Protein AF-A0A5D3E2X6-F1 (afdb_monomer_lite)

Foldseek 3Di:
DDQDDPPDDPVVNVVVVVVVVVVVVVVVVVVVVVVVVLCVVPVVVPDPVSSVVVVVCVVCVQLCVLLVVLVCCLVVDDDDPPDDPVNNVVVSVVSVVVSVVSPNDDDDDD

Organism: Cucumis melo var. makuwa (NCBI:txid1194695)

Radius of gyration: 23.6 Å; chains: 1; bounding box: 52×30×66 Å

pLDDT: mean 80.21, std 10.93, range [42.69, 94.81]

Structure (mmCIF, N/CA/C/O backbone):
data_AF-A0A5D3E2X6-F1
#
_entry.id   AF-A0A5D3E2X6-F1
#
loop_
_atom_site.group_PDB
_atom_site.id
_atom_site.type_symbol
_atom_site.label_atom_id
_atom_site.label_alt_id
_atom_site.label_comp_id
_atom_site.label_asym_id
_atom_site.label_entity_id
_atom_site.label_seq_id
_atom_site.pdbx_PDB_ins_code
_atom_site.Cartn_x
_atom_site.Cartn_y
_atom_site.Cartn_z
_atom_site.occupancy
_atom_site.B_iso_or_equiv
_atom_site.auth_seq_id
_atom_site.auth_comp_id
_atom_site.auth_asym_id
_atom_site.auth_atom_id
_atom_site.pdbx_PDB_model_num
ATOM 1 N N . MET A 1 1 ? -0.684 -1.252 -22.484 1.00 63.44 1 MET A N 1
ATOM 2 C CA . MET A 1 1 ? -0.644 -0.780 -23.885 1.00 63.44 1 MET A CA 1
ATOM 3 C C . MET A 1 1 ? -1.222 -1.873 -24.759 1.00 63.44 1 MET A C 1
ATOM 5 O O . MET A 1 1 ? -0.861 -3.024 -24.556 1.00 63.44 1 MET A O 1
ATOM 9 N N . SER A 1 2 ? -2.139 -1.544 -25.662 1.00 78.94 2 SER A N 1
ATOM 10 C CA . SER A 1 2 ? -2.790 -2.550 -26.508 1.00 78.94 2 SER A CA 1
ATOM 11 C C . SER A 1 2 ? -1.915 -2.864 -27.717 1.00 78.94 2 SER A C 1
ATOM 13 O O . SER A 1 2 ? -1.420 -1.945 -28.370 1.00 78.94 2 SER A O 1
ATOM 15 N N . SER A 1 3 ? -1.719 -4.151 -27.998 1.00 83.00 3 SER A N 1
ATOM 16 C CA . SER A 1 3 ? -0.929 -4.591 -29.149 1.00 83.00 3 SER A CA 1
ATOM 17 C C . SER A 1 3 ? -1.598 -4.145 -30.461 1.00 83.00 3 SER A C 1
ATOM 19 O O . SER A 1 3 ? -2.833 -4.152 -30.533 1.00 83.00 3 SER A O 1
ATOM 21 N N . PRO A 1 4 ? -0.839 -3.744 -31.498 1.00 84.62 4 PRO A N 1
ATOM 22 C CA . PRO A 1 4 ? -1.417 -3.333 -32.773 1.00 84.62 4 PRO A CA 1
ATOM 23 C C . PRO A 1 4 ? -2.242 -4.457 -33.411 1.00 84.62 4 PRO A C 1
ATOM 25 O O . PRO A 1 4 ? -1.867 -5.627 -33.347 1.00 84.62 4 PRO A O 1
ATOM 28 N N . ALA A 1 5 ? -3.335 -4.100 -34.090 1.00 85.06 5 ALA A N 1
ATOM 29 C CA . ALA A 1 5 ? -4.135 -5.060 -34.847 1.00 85.06 5 ALA A CA 1
ATOM 30 C C . ALA A 1 5 ? -3.305 -5.766 -35.941 1.00 85.06 5 ALA A C 1
ATOM 32 O O . ALA A 1 5 ? -2.359 -5.199 -36.494 1.00 85.06 5 ALA A O 1
ATOM 33 N N . SER A 1 6 ? -3.694 -6.994 -36.304 1.00 81.19 6 SER A N 1
ATOM 34 C CA . SER A 1 6 ? -3.024 -7.801 -37.342 1.00 81.19 6 SER A CA 1
ATOM 35 C C . SER A 1 6 ? -2.873 -7.055 -38.679 1.00 81.19 6 SER A C 1
ATOM 37 O O . SER A 1 6 ? -1.841 -7.162 -39.334 1.00 81.19 6 SER A O 1
ATOM 39 N N . ASN A 1 7 ? -3.831 -6.200 -39.047 1.00 87.62 7 ASN A N 1
ATOM 40 C CA . ASN A 1 7 ? -3.802 -5.387 -40.271 1.00 87.62 7 ASN A CA 1
ATOM 41 C C . ASN A 1 7 ? -3.108 -4.016 -40.113 1.00 87.62 7 ASN A C 1
ATOM 43 O O . ASN A 1 7 ? -3.132 -3.210 -41.043 1.00 87.62 7 ASN A O 1
ATOM 47 N N . ALA A 1 8 ? -2.497 -3.722 -38.959 1.00 83.88 8 ALA A N 1
ATOM 48 C CA . ALA A 1 8 ? -1.865 -2.432 -38.708 1.00 83.88 8 ALA A CA 1
ATOM 49 C C . ALA A 1 8 ? -0.717 -2.164 -39.689 1.00 83.88 8 ALA A C 1
ATOM 51 O O . ALA A 1 8 ? 0.114 -3.034 -39.970 1.00 83.88 8 ALA A O 1
ATOM 52 N N . ASN A 1 9 ? -0.644 -0.927 -40.182 1.00 89.81 9 ASN A N 1
ATOM 53 C CA . ASN A 1 9 ? 0.396 -0.533 -41.121 1.00 89.81 9 ASN A CA 1
ATOM 54 C C . ASN A 1 9 ? 1.798 -0.597 -40.475 1.00 89.81 9 ASN A C 1
ATOM 56 O O . ASN A 1 9 ? 1.975 -0.558 -39.251 1.00 89.81 9 ASN A O 1
ATOM 60 N N . ARG A 1 10 ? 2.828 -0.678 -41.325 1.00 90.50 10 ARG A N 1
ATOM 61 C CA . ARG A 1 10 ? 4.226 -0.836 -40.894 1.00 90.50 10 ARG A CA 1
ATOM 62 C C . ARG A 1 10 ? 4.711 0.309 -39.997 1.00 90.50 10 ARG A C 1
ATOM 64 O O . ARG A 1 10 ? 5.555 0.082 -39.133 1.00 90.50 10 ARG A O 1
ATOM 71 N N . THR A 1 11 ? 4.199 1.521 -40.197 1.00 92.38 11 THR A N 1
ATOM 72 C CA . THR A 1 11 ? 4.566 2.708 -39.412 1.00 92.38 11 THR A CA 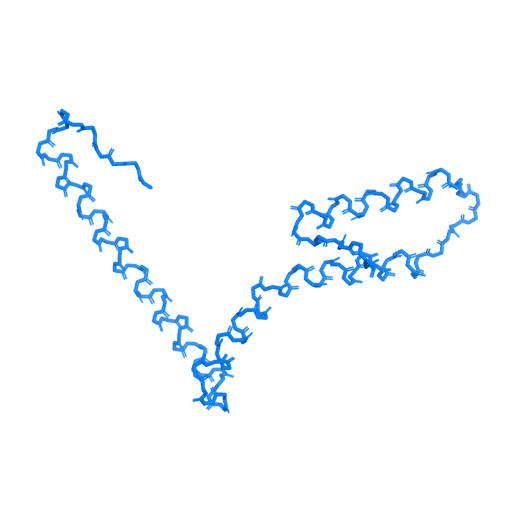1
ATOM 73 C C . THR A 1 11 ? 4.007 2.624 -37.993 1.00 92.38 11 THR A C 1
ATOM 75 O O . THR A 1 11 ? 4.748 2.848 -37.039 1.00 92.38 11 THR A O 1
ATOM 78 N N . SER A 1 12 ? 2.747 2.212 -37.837 1.00 86.06 12 SER A N 1
ATOM 79 C CA . SER A 1 12 ? 2.090 2.016 -36.541 1.00 86.06 12 SER A CA 1
ATOM 80 C C . SER A 1 12 ? 2.772 0.931 -35.709 1.00 86.06 12 SER A C 1
ATOM 82 O O . SER A 1 12 ? 3.006 1.141 -34.522 1.00 86.06 12 SER A O 1
ATOM 84 N N . ARG A 1 13 ? 3.175 -0.192 -36.323 1.00 88.56 13 ARG A N 1
ATOM 85 C CA . ARG A 1 13 ? 3.942 -1.236 -35.616 1.00 88.56 13 ARG A CA 1
ATOM 86 C C . ARG A 1 13 ? 5.305 -0.726 -35.144 1.00 88.56 13 ARG A C 1
ATOM 88 O O . ARG A 1 13 ? 5.629 -0.854 -33.974 1.00 88.56 13 ARG A O 1
ATOM 95 N N . LYS A 1 14 ? 6.050 -0.025 -36.008 1.00 93.56 14 LYS A N 1
ATOM 96 C CA . LYS A 1 14 ? 7.335 0.595 -35.631 1.00 93.56 14 LYS A CA 1
ATOM 97 C C . LYS A 1 14 ? 7.196 1.619 -34.498 1.00 93.56 14 LYS A C 1
ATOM 99 O O . LYS A 1 14 ? 8.101 1.738 -33.677 1.00 93.56 14 LYS A O 1
ATOM 104 N N . ALA A 1 15 ? 6.110 2.392 -34.473 1.00 91.50 15 ALA A N 1
ATOM 105 C CA . ALA A 1 15 ? 5.838 3.338 -33.393 1.00 91.50 15 ALA A CA 1
ATOM 106 C C . ALA A 1 15 ? 5.541 2.614 -32.069 1.00 91.50 15 ALA A C 1
ATOM 108 O O . ALA A 1 15 ? 6.071 3.010 -31.033 1.00 91.50 15 ALA A O 1
ATOM 109 N N . TYR A 1 16 ? 4.770 1.523 -32.117 1.00 91.62 16 TYR A N 1
ATOM 110 C CA . TYR A 1 16 ? 4.527 0.658 -30.965 1.00 91.62 16 TYR A CA 1
ATOM 111 C C . TYR A 1 16 ? 5.825 0.041 -30.425 1.00 91.62 16 TYR A C 1
ATOM 113 O O . TYR A 1 16 ? 6.109 0.187 -29.242 1.00 91.62 16 TYR A O 1
ATOM 121 N N . ASP A 1 17 ? 6.668 -0.539 -31.282 1.00 93.62 17 ASP A N 1
ATOM 122 C CA . ASP A 1 17 ? 7.942 -1.144 -30.860 1.00 93.62 17 ASP A CA 1
ATOM 123 C C . ASP A 1 17 ? 8.867 -0.119 -30.183 1.00 93.62 17 ASP A C 1
ATOM 125 O O . ASP A 1 17 ? 9.526 -0.403 -29.182 1.00 93.62 17 ASP A O 1
ATOM 129 N N . ARG A 1 18 ? 8.893 1.117 -30.702 1.00 94.81 18 ARG A N 1
ATOM 130 C CA . ARG A 1 18 ? 9.636 2.228 -30.087 1.00 94.81 18 ARG A CA 1
ATOM 131 C C . ARG A 1 18 ? 9.085 2.589 -28.711 1.00 94.81 18 ARG A C 1
ATOM 133 O O . ARG A 1 18 ? 9.881 2.846 -27.812 1.00 94.81 18 ARG A O 1
ATOM 140 N N . LEU A 1 19 ? 7.762 2.608 -28.547 1.00 92.44 19 LEU A N 1
ATOM 141 C CA . LEU A 1 19 ? 7.114 2.868 -27.260 1.00 92.44 19 LEU A CA 1
ATOM 142 C C . LEU A 1 19 ? 7.391 1.754 -26.253 1.00 92.44 19 LEU A C 1
ATOM 144 O O . LEU A 1 19 ? 7.736 2.061 -25.117 1.00 92.44 19 LEU A O 1
ATOM 148 N N . VAL A 1 20 ? 7.313 0.487 -26.668 1.00 91.94 20 VAL A N 1
ATOM 149 C CA . VAL A 1 20 ? 7.657 -0.662 -25.817 1.00 91.94 20 VAL A CA 1
ATOM 150 C C . VAL A 1 20 ? 9.103 -0.548 -25.343 1.00 91.94 20 VAL A C 1
ATOM 152 O O . VAL A 1 20 ? 9.353 -0.574 -24.144 1.00 91.94 20 VAL A O 1
ATOM 155 N N . LYS A 1 21 ? 10.044 -0.287 -26.255 1.00 94.50 21 LYS A N 1
ATOM 156 C CA . LYS A 1 21 ? 11.463 -0.121 -25.917 1.00 94.50 21 LYS A CA 1
ATOM 157 C C . LYS A 1 21 ? 11.730 1.083 -25.005 1.00 94.50 21 LYS A C 1
ATOM 159 O O . LYS A 1 21 ? 12.573 1.022 -24.111 1.00 94.50 21 LYS A O 1
ATOM 164 N N . ALA A 1 22 ? 11.038 2.199 -25.233 1.00 91.44 22 ALA A N 1
ATOM 165 C CA . ALA A 1 22 ? 11.135 3.371 -24.366 1.00 91.44 22 ALA A CA 1
ATOM 166 C C . ALA A 1 22 ? 10.571 3.079 -22.968 1.00 91.44 22 ALA A C 1
ATOM 168 O O . ALA A 1 22 ? 11.176 3.480 -21.975 1.00 91.44 22 ALA A O 1
ATOM 169 N N . ASN A 1 23 ? 9.463 2.339 -22.893 1.00 86.50 23 ASN A N 1
ATOM 170 C CA . ASN A 1 23 ? 8.863 1.896 -21.643 1.00 86.50 23 ASN A CA 1
ATOM 171 C C . ASN A 1 23 ? 9.786 0.933 -20.885 1.00 86.50 23 ASN A C 1
ATOM 173 O O . ASN A 1 23 ? 10.026 1.146 -19.706 1.00 86.50 23 ASN A O 1
ATOM 177 N N . GLU A 1 24 ? 10.384 -0.055 -21.558 1.00 91.44 24 GLU A N 1
ATOM 178 C CA . GLU A 1 24 ? 11.397 -0.942 -20.967 1.00 91.44 24 GLU A CA 1
ATOM 179 C C . GLU A 1 24 ? 12.561 -0.141 -20.373 1.00 91.44 24 GLU A C 1
ATOM 181 O O . GLU A 1 24 ? 12.941 -0.350 -19.222 1.00 91.44 24 GLU A O 1
ATOM 186 N N . LYS A 1 25 ? 13.086 0.840 -21.118 1.00 88.75 25 LYS A N 1
ATOM 187 C CA . LYS A 1 25 ? 14.171 1.704 -20.638 1.00 88.75 25 LYS A CA 1
ATOM 188 C C . LYS A 1 25 ? 13.752 2.543 -19.427 1.00 88.75 25 LYS A C 1
ATOM 190 O O . LYS A 1 25 ? 14.533 2.680 -18.487 1.00 88.75 25 LYS A O 1
ATOM 195 N N . ALA A 1 26 ? 12.539 3.092 -19.438 1.00 85.75 26 ALA A N 1
ATOM 196 C CA . ALA A 1 26 ? 11.994 3.840 -18.310 1.00 85.75 26 ALA A CA 1
ATOM 197 C C . ALA A 1 26 ? 11.806 2.941 -17.079 1.00 85.75 26 ALA A C 1
ATOM 199 O O . ALA A 1 26 ? 12.216 3.328 -15.989 1.00 85.75 26 ALA A O 1
ATOM 200 N N . CYS A 1 27 ? 11.280 1.725 -17.251 1.00 74.44 27 CYS A N 1
ATOM 201 C CA . CYS A 1 27 ? 11.141 0.739 -16.181 1.00 74.44 27 CYS A CA 1
ATOM 202 C C . CYS A 1 27 ? 12.497 0.377 -15.567 1.00 74.44 27 CYS A C 1
ATOM 204 O O . CYS A 1 27 ? 12.632 0.418 -14.349 1.00 74.44 27 CYS A O 1
ATOM 206 N N . VAL A 1 28 ? 13.514 0.092 -16.388 1.00 80.44 28 VAL A N 1
ATOM 207 C CA . VAL A 1 28 ? 14.876 -0.199 -15.906 1.00 80.44 28 VAL A CA 1
ATOM 208 C C . VAL A 1 28 ? 15.452 0.988 -15.139 1.00 80.44 28 VAL A C 1
ATOM 210 O O . VAL A 1 28 ? 16.026 0.800 -14.073 1.00 80.44 28 VAL A O 1
ATOM 213 N N . TYR A 1 29 ? 15.269 2.215 -15.633 1.00 78.38 29 TYR A N 1
ATOM 214 C CA . TYR A 1 29 ? 15.753 3.412 -14.948 1.00 78.38 29 TYR A CA 1
ATOM 215 C C . TYR A 1 29 ? 15.029 3.651 -13.618 1.00 78.38 29 TYR A C 1
ATOM 217 O O . TYR A 1 29 ? 15.669 3.960 -12.617 1.00 78.38 29 TYR A O 1
ATOM 225 N N . ILE A 1 30 ? 13.706 3.481 -13.578 1.00 78.62 30 ILE A N 1
ATOM 226 C CA . ILE A 1 30 ? 12.908 3.594 -12.352 1.00 78.62 30 ILE A CA 1
ATOM 227 C C . ILE A 1 30 ? 13.363 2.544 -11.335 1.00 78.62 30 ILE A C 1
ATOM 229 O O . ILE A 1 30 ? 13.646 2.900 -10.195 1.00 78.62 30 ILE A O 1
ATOM 233 N N . LEU A 1 31 ? 13.514 1.285 -11.754 1.00 77.50 31 LEU A N 1
ATOM 234 C CA . LEU A 1 31 ? 13.990 0.199 -10.895 1.00 77.50 31 LEU A CA 1
ATOM 235 C C . LEU A 1 31 ? 15.416 0.444 -10.397 1.00 77.50 31 LEU A C 1
ATOM 237 O O . LEU A 1 31 ? 15.672 0.271 -9.212 1.00 77.50 31 LEU A O 1
ATOM 241 N N . ALA A 1 32 ? 16.326 0.899 -11.259 1.00 75.19 32 ALA A N 1
ATOM 242 C CA . ALA A 1 32 ? 17.700 1.217 -10.879 1.00 75.19 32 ALA A CA 1
ATOM 243 C C . ALA A 1 32 ? 17.766 2.381 -9.880 1.00 75.19 32 ALA A C 1
A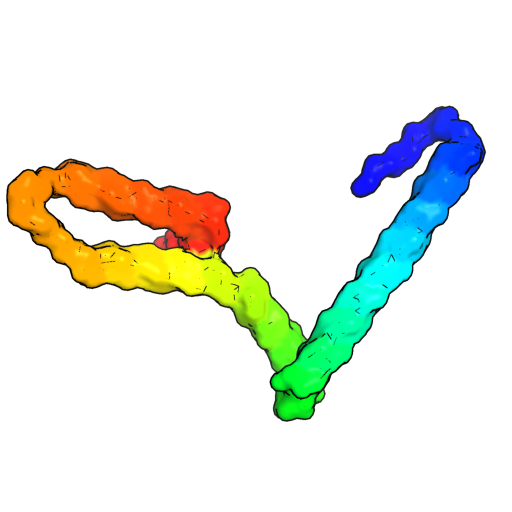TOM 245 O O . ALA A 1 32 ? 18.528 2.321 -8.922 1.00 75.19 32 ALA A O 1
ATOM 246 N N . ASN A 1 33 ? 16.943 3.421 -10.051 1.00 76.50 33 ASN A N 1
ATOM 247 C CA . ASN A 1 33 ? 16.876 4.525 -9.090 1.00 76.50 33 ASN A CA 1
ATOM 248 C C . ASN A 1 33 ? 16.229 4.105 -7.772 1.00 76.50 33 ASN A C 1
ATOM 250 O O . ASN A 1 33 ? 16.703 4.512 -6.716 1.00 76.50 33 ASN A O 1
ATOM 254 N N . MET A 1 34 ? 15.176 3.286 -7.816 1.00 74.75 34 MET A N 1
ATOM 255 C CA . MET A 1 34 ? 14.606 2.683 -6.612 1.00 74.75 34 MET A CA 1
ATOM 256 C C . MET A 1 34 ? 15.673 1.867 -5.884 1.00 74.75 34 MET A C 1
ATOM 258 O O . MET A 1 34 ? 15.875 2.085 -4.697 1.00 74.75 34 MET A O 1
ATOM 262 N N . PHE A 1 35 ? 16.405 1.007 -6.598 1.00 71.31 35 PHE A N 1
ATOM 263 C CA . PHE A 1 35 ? 17.483 0.194 -6.042 1.00 71.31 35 PHE A CA 1
ATOM 264 C C . PHE A 1 35 ? 18.606 1.050 -5.450 1.00 71.31 35 PHE A C 1
ATOM 266 O O . PHE A 1 35 ? 18.981 0.819 -4.314 1.00 71.31 35 PHE A O 1
ATOM 273 N N . HIS A 1 36 ? 19.063 2.097 -6.140 1.00 73.62 36 HIS A N 1
ATOM 274 C CA . HIS A 1 36 ? 20.087 3.030 -5.643 1.00 73.62 36 HIS A CA 1
ATOM 275 C C . HIS A 1 36 ? 19.644 3.800 -4.391 1.00 73.62 36 HIS A C 1
ATOM 277 O O . HIS A 1 36 ? 20.415 4.006 -3.457 1.00 73.62 36 HIS A O 1
ATOM 283 N N . ILE A 1 37 ? 18.385 4.246 -4.349 1.00 72.25 37 ILE A N 1
ATOM 284 C CA . ILE A 1 37 ? 17.818 4.925 -3.176 1.00 72.25 37 ILE A CA 1
ATOM 285 C C . ILE A 1 37 ? 17.670 3.942 -2.008 1.00 72.25 37 ILE A C 1
ATOM 287 O O . ILE A 1 37 ? 17.897 4.329 -0.862 1.00 72.25 37 ILE A O 1
ATOM 291 N N . LEU A 1 38 ? 17.298 2.690 -2.287 1.00 68.25 38 LEU A N 1
ATOM 292 C CA . LEU A 1 38 ? 17.187 1.629 -1.286 1.00 68.25 38 LEU A CA 1
ATOM 293 C C . LEU A 1 38 ? 18.556 1.223 -0.755 1.00 68.25 38 LEU A C 1
ATOM 295 O O . LEU A 1 38 ? 18.725 1.210 0.453 1.00 68.25 38 LEU A O 1
ATOM 299 N N . GLU A 1 39 ? 19.529 0.972 -1.627 1.00 67.38 39 GLU A N 1
ATOM 300 C CA . GLU A 1 39 ? 20.921 0.669 -1.284 1.00 67.38 39 GLU A CA 1
ATOM 301 C C . GLU A 1 39 ? 21.490 1.744 -0.355 1.00 67.38 39 GLU A C 1
ATOM 303 O O . GLU A 1 39 ? 22.016 1.423 0.700 1.00 67.38 39 GLU A O 1
ATOM 308 N N . LYS A 1 40 ? 21.264 3.029 -0.653 1.00 72.62 40 LYS A N 1
ATOM 309 C CA . LYS A 1 40 ? 21.683 4.132 0.228 1.00 72.62 40 LYS A CA 1
ATOM 310 C C . LYS A 1 40 ? 20.944 4.204 1.564 1.00 72.62 40 LYS A C 1
ATOM 312 O O . LYS A 1 40 ? 21.503 4.679 2.545 1.00 72.62 40 LYS A O 1
ATOM 317 N N . LYS A 1 41 ? 19.663 3.829 1.611 1.00 67.88 41 LYS A N 1
ATOM 318 C CA . LYS A 1 41 ? 18.854 3.876 2.845 1.00 67.88 41 LYS A CA 1
ATOM 319 C C . LYS A 1 41 ? 19.013 2.634 3.716 1.00 67.88 41 LYS A C 1
ATOM 321 O O . LYS A 1 41 ? 18.743 2.692 4.912 1.00 67.88 41 LYS A O 1
ATOM 326 N N . HIS A 1 42 ? 19.421 1.533 3.106 1.00 65.25 42 HIS A N 1
ATOM 327 C CA . HIS A 1 42 ? 19.478 0.202 3.682 1.00 65.25 42 HIS A CA 1
ATOM 328 C C . HIS A 1 42 ? 20.857 -0.420 3.459 1.00 65.25 42 HIS A C 1
ATOM 330 O O . HIS A 1 42 ? 20.972 -1.633 3.350 1.00 65.25 42 HIS A O 1
ATOM 336 N N . GLU A 1 43 ? 21.905 0.405 3.424 1.00 64.06 43 GLU A N 1
ATOM 337 C CA . GLU A 1 43 ? 23.303 -0.006 3.229 1.00 64.06 43 GLU A CA 1
ATOM 338 C C . GLU A 1 43 ? 23.754 -1.029 4.294 1.00 64.06 43 GLU A C 1
ATOM 340 O O . GLU A 1 43 ? 24.662 -1.824 4.070 1.00 64.06 43 GLU A O 1
ATOM 345 N N . SER A 1 44 ? 23.062 -1.064 5.442 1.00 62.31 44 SER A N 1
ATOM 346 C CA . SER A 1 44 ? 23.230 -2.047 6.517 1.00 62.31 44 SER A CA 1
ATOM 347 C C . SER A 1 44 ? 22.449 -3.361 6.340 1.00 62.31 44 SER A C 1
ATOM 349 O O . SER A 1 44 ? 22.731 -4.321 7.055 1.00 62.31 44 SER A O 1
ATOM 351 N N . LEU A 1 45 ? 21.476 -3.424 5.423 1.00 64.88 45 LEU A N 1
ATOM 352 C CA . LEU A 1 45 ? 20.666 -4.605 5.096 1.00 64.88 45 LEU A CA 1
ATOM 353 C C . LEU A 1 45 ? 21.284 -5.315 3.882 1.00 64.88 45 LEU A C 1
ATOM 355 O O . LEU A 1 45 ? 20.802 -5.215 2.752 1.00 64.88 45 LEU A O 1
ATOM 359 N N . ALA A 1 46 ? 22.422 -5.971 4.110 1.00 60.09 46 ALA A N 1
ATOM 360 C CA . ALA A 1 46 ? 23.327 -6.461 3.071 1.00 60.09 46 ALA A CA 1
ATOM 361 C C . ALA A 1 46 ? 22.780 -7.614 2.199 1.00 60.09 46 ALA A C 1
ATOM 363 O O . ALA A 1 46 ? 23.481 -8.087 1.303 1.00 60.09 46 ALA A O 1
ATOM 364 N N . THR A 1 47 ? 21.546 -8.083 2.412 1.00 72.19 47 THR A N 1
ATOM 365 C CA . THR A 1 47 ? 20.978 -9.196 1.636 1.00 72.19 47 THR A CA 1
ATOM 366 C C . THR A 1 47 ? 19.825 -8.742 0.741 1.00 72.19 47 THR A C 1
ATOM 368 O O . THR A 1 47 ? 18.892 -8.083 1.190 1.00 72.19 47 THR A O 1
ATOM 371 N N . VAL A 1 48 ? 19.798 -9.206 -0.519 1.00 69.69 48 VAL A N 1
ATOM 372 C CA . VAL A 1 48 ? 18.671 -9.014 -1.468 1.00 69.69 48 VAL A CA 1
ATOM 373 C C . VAL A 1 48 ? 17.315 -9.345 -0.826 1.00 69.69 48 VAL A C 1
ATOM 375 O O . VAL A 1 48 ? 16.322 -8.665 -1.077 1.00 69.69 48 VAL A O 1
ATOM 378 N N . LYS A 1 49 ? 17.287 -10.350 0.058 1.00 75.75 49 LYS A N 1
ATOM 379 C CA . LYS A 1 49 ? 16.119 -10.719 0.864 1.00 75.75 49 LYS A CA 1
ATOM 380 C C . LYS A 1 49 ? 15.639 -9.583 1.774 1.00 75.75 49 LYS A C 1
ATOM 382 O O . LYS A 1 49 ? 14.444 -9.339 1.833 1.00 75.75 49 LYS A O 1
ATOM 387 N N . GLU A 1 50 ? 16.533 -8.886 2.463 1.00 72.31 50 GLU A N 1
ATOM 388 C CA . GLU A 1 50 ? 16.183 -7.812 3.401 1.00 72.31 50 GLU A CA 1
ATOM 389 C C . GLU A 1 50 ? 15.701 -6.557 2.666 1.00 72.31 50 GLU A C 1
ATOM 391 O O . GLU A 1 50 ? 14.789 -5.876 3.135 1.00 72.31 50 GLU A O 1
ATOM 396 N N . ILE A 1 51 ? 16.241 -6.291 1.472 1.00 71.50 51 ILE A N 1
ATOM 397 C CA . ILE A 1 51 ? 15.734 -5.251 0.568 1.00 71.50 51 ILE A CA 1
ATOM 398 C C . ILE A 1 51 ? 14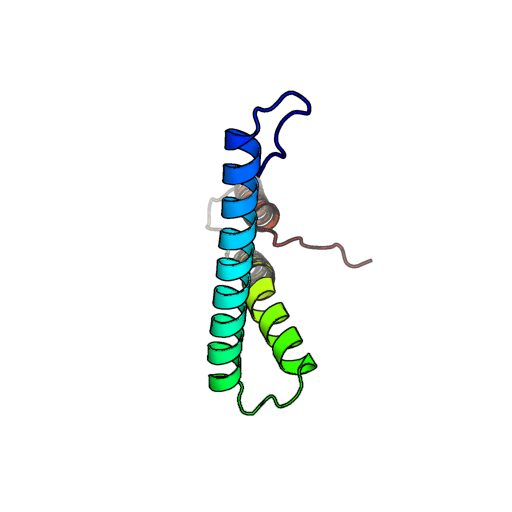.335 -5.626 0.063 1.00 71.50 51 ILE A C 1
ATOM 400 O O . ILE A 1 51 ? 13.431 -4.794 0.090 1.00 71.50 51 ILE A O 1
ATOM 404 N N . MET A 1 52 ? 14.122 -6.879 -0.358 1.00 73.62 52 MET A N 1
ATOM 405 C CA . MET A 1 52 ? 12.803 -7.372 -0.771 1.00 73.62 52 MET A CA 1
ATOM 406 C C . MET A 1 52 ? 11.783 -7.352 0.370 1.00 73.62 52 MET A C 1
ATOM 408 O O . MET A 1 52 ? 10.642 -6.957 0.145 1.00 73.62 52 MET A O 1
ATOM 412 N N . ASP A 1 53 ? 12.180 -7.736 1.582 1.00 72.12 53 ASP A N 1
ATOM 413 C CA . ASP A 1 53 ? 11.334 -7.682 2.775 1.00 72.12 53 ASP A CA 1
ATOM 414 C C . ASP A 1 53 ? 11.037 -6.220 3.160 1.00 72.12 53 ASP A C 1
ATOM 416 O O . ASP A 1 53 ? 9.898 -5.893 3.476 1.00 72.12 53 ASP A O 1
ATOM 420 N N . SER A 1 54 ? 12.002 -5.302 3.032 1.00 72.31 54 SER A N 1
ATOM 421 C CA . SER A 1 54 ? 11.791 -3.862 3.263 1.00 72.31 54 SER A CA 1
ATOM 42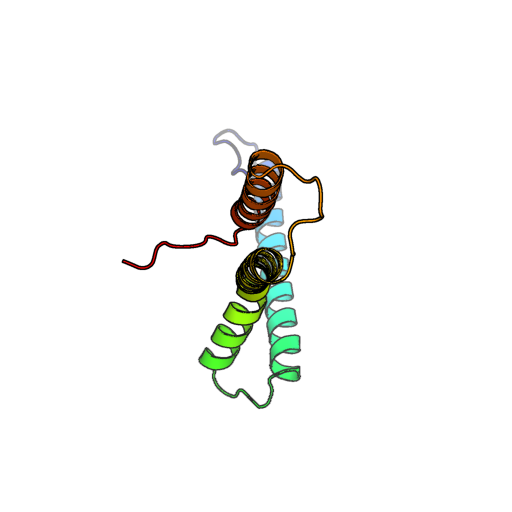2 C C . SER A 1 54 ? 10.859 -3.236 2.227 1.00 72.31 54 SER A C 1
ATOM 424 O O . SER A 1 54 ? 9.981 -2.455 2.582 1.00 72.31 54 SER A O 1
ATOM 426 N N . LEU A 1 55 ? 11.002 -3.606 0.953 1.00 72.69 55 LEU A N 1
ATOM 427 C CA . LEU A 1 55 ? 10.098 -3.204 -0.124 1.00 72.69 55 LEU A CA 1
ATOM 428 C C . LEU A 1 55 ? 8.689 -3.740 0.113 1.00 72.69 55 LEU A C 1
ATOM 430 O O . LEU A 1 55 ? 7.725 -2.979 0.059 1.00 72.69 55 LEU A O 1
ATOM 434 N N . ARG A 1 56 ? 8.576 -5.033 0.424 1.00 74.06 56 ARG A N 1
ATOM 435 C CA . ARG A 1 56 ? 7.320 -5.676 0.806 1.00 74.06 56 ARG A CA 1
ATOM 436 C C . ARG A 1 56 ? 6.667 -4.896 1.937 1.00 74.06 56 ARG A C 1
ATOM 438 O O . ARG A 1 56 ? 5.538 -4.460 1.776 1.00 74.06 56 ARG A O 1
ATOM 445 N N . VAL A 1 57 ? 7.399 -4.631 3.018 1.00 68.94 57 VAL A N 1
ATOM 446 C CA . VAL A 1 57 ? 6.906 -3.828 4.137 1.00 68.94 57 VAL A CA 1
ATOM 447 C C . VAL A 1 57 ? 6.493 -2.440 3.654 1.00 68.94 57 VAL A C 1
ATOM 449 O O . VAL A 1 57 ? 5.350 -2.081 3.869 1.00 68.94 57 VAL A O 1
ATOM 452 N N . MET A 1 58 ? 7.319 -1.670 2.942 1.00 67.62 58 MET A N 1
ATOM 453 C CA . MET A 1 58 ? 6.966 -0.313 2.480 1.00 67.62 58 MET A CA 1
ATOM 454 C C . MET A 1 58 ? 5.700 -0.260 1.610 1.00 67.62 58 MET A C 1
ATOM 456 O O . MET A 1 58 ? 4.944 0.707 1.702 1.00 67.62 58 MET A O 1
ATOM 460 N N . PHE A 1 59 ? 5.448 -1.286 0.796 1.00 65.94 59 PHE A N 1
ATOM 461 C CA . PHE A 1 59 ? 4.273 -1.359 -0.078 1.00 65.94 59 PHE A CA 1
ATOM 462 C C . PHE A 1 59 ? 3.066 -2.085 0.550 1.00 65.94 59 PHE A C 1
ATOM 464 O O . PHE A 1 59 ? 1.934 -1.866 0.119 1.00 65.94 59 PHE A O 1
ATOM 471 N N . GLU A 1 60 ? 3.264 -2.895 1.592 1.00 66.75 60 GLU A N 1
ATOM 472 C CA . GLU A 1 60 ? 2.206 -3.512 2.410 1.00 66.75 60 GLU A CA 1
ATOM 473 C C . GLU A 1 60 ? 1.807 -2.643 3.619 1.00 66.75 60 GLU A C 1
ATOM 475 O O . GLU A 1 60 ? 0.689 -2.765 4.126 1.00 66.75 60 GLU A O 1
ATOM 480 N N . GLN A 1 61 ? 2.672 -1.714 4.041 1.00 64.94 61 GLN A N 1
ATOM 481 C CA . GLN A 1 61 ? 2.461 -0.749 5.126 1.00 64.94 61 GLN A CA 1
ATOM 482 C C . GLN A 1 61 ? 1.145 0.018 5.002 1.00 64.94 61 GLN A C 1
ATOM 484 O O . GLN A 1 61 ? 0.458 0.101 6.016 1.00 64.94 61 GLN A O 1
ATOM 489 N N . PRO A 1 62 ? 0.715 0.509 3.820 1.00 70.62 62 PRO A N 1
ATOM 490 C CA . PRO A 1 62 ? -0.581 1.168 3.700 1.00 70.62 62 PRO A CA 1
ATOM 491 C C . PRO A 1 62 ? -1.725 0.259 4.160 1.00 70.62 62 PRO A C 1
ATOM 493 O O . PRO A 1 62 ? -2.593 0.686 4.908 1.00 70.62 62 PRO A O 1
ATOM 496 N N . LYS A 1 63 ? -1.698 -1.028 3.801 1.00 72.88 63 LYS A N 1
ATOM 497 C CA . LYS A 1 63 ? -2.764 -1.979 4.146 1.00 72.88 63 LYS A CA 1
ATOM 498 C C . LYS A 1 63 ? -2.764 -2.321 5.633 1.00 72.88 63 LYS A C 1
ATOM 500 O O . LYS A 1 63 ? -3.819 -2.306 6.261 1.00 72.88 63 LYS A O 1
ATOM 505 N N . TRP A 1 64 ? -1.594 -2.634 6.194 1.00 77.25 64 TRP A N 1
ATOM 506 C CA . TRP A 1 64 ? -1.437 -2.912 7.628 1.00 77.25 64 TRP A CA 1
ATOM 507 C C . TRP A 1 64 ? -1.819 -1.700 8.485 1.00 77.25 64 TRP A C 1
ATOM 509 O O . TRP A 1 64 ? -2.594 -1.832 9.432 1.00 77.25 64 TRP A O 1
ATOM 519 N N . PHE A 1 65 ? -1.326 -0.517 8.115 1.00 79.81 65 PHE A N 1
ATOM 520 C CA . PHE A 1 65 ? -1.609 0.736 8.805 1.00 79.81 65 PHE A CA 1
ATOM 521 C C . PHE A 1 65 ? -3.111 1.031 8.831 1.00 79.81 65 PHE A C 1
ATOM 523 O O . PHE A 1 65 ? -3.651 1.289 9.901 1.00 79.81 65 PHE A O 1
ATOM 530 N N . LEU A 1 66 ? -3.802 0.888 7.695 1.00 81.38 66 LEU A N 1
ATOM 531 C CA . LEU A 1 66 ? -5.246 1.127 7.596 1.00 81.38 66 LEU A CA 1
ATOM 532 C C . LEU A 1 66 ? -6.080 0.159 8.447 1.00 81.38 66 LEU A C 1
ATOM 534 O O . LEU A 1 66 ? -7.085 0.564 9.030 1.00 81.38 66 LEU A O 1
ATOM 538 N N . ARG A 1 67 ? -5.667 -1.111 8.552 1.00 80.94 67 ARG A N 1
ATOM 539 C CA . ARG A 1 67 ? -6.319 -2.091 9.443 1.00 80.94 67 ARG A CA 1
ATOM 540 C C . ARG A 1 67 ? -6.101 -1.746 10.904 1.00 80.94 67 ARG A C 1
ATOM 542 O O . ARG A 1 67 ? -7.026 -1.785 11.706 1.00 80.94 67 ARG A O 1
ATOM 549 N N . HIS A 1 68 ? -4.862 -1.426 11.260 1.00 83.50 68 HIS A N 1
ATOM 550 C CA . HIS A 1 68 ? -4.529 -1.076 12.628 1.00 83.50 68 HIS A CA 1
ATOM 551 C C . HIS A 1 68 ? -5.250 0.214 13.048 1.00 83.50 68 HIS A C 1
ATOM 553 O O . HIS A 1 68 ? -5.743 0.317 14.1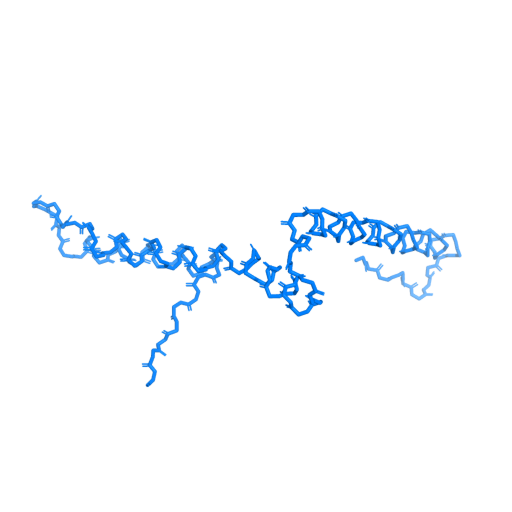70 1.00 83.50 68 HIS A O 1
ATOM 559 N N . GLU A 1 69 ? -5.355 1.190 12.147 1.00 85.88 69 GLU A N 1
ATOM 560 C CA . GLU A 1 69 ? -6.077 2.439 12.372 1.00 85.88 69 GLU A CA 1
ATOM 561 C C . GLU A 1 69 ? -7.581 2.210 12.568 1.00 85.88 69 GLU A C 1
ATOM 563 O O . GLU A 1 69 ? -8.148 2.743 13.524 1.00 85.88 69 GLU A O 1
ATOM 568 N N . SER A 1 70 ? -8.221 1.370 11.746 1.00 86.94 70 SER A N 1
ATOM 569 C CA . SER A 1 70 ? -9.652 1.072 11.887 1.00 86.94 70 SER A CA 1
ATOM 570 C C . SER A 1 70 ? -9.969 0.306 13.173 1.00 86.94 70 SER A C 1
ATOM 572 O O . SER A 1 70 ? -10.883 0.690 13.906 1.00 86.94 70 SER A O 1
ATOM 574 N N . ILE A 1 71 ? -9.165 -0.702 13.526 1.00 87.31 71 ILE A N 1
ATOM 575 C CA . ILE A 1 71 ? -9.293 -1.434 14.796 1.00 87.31 71 ILE A CA 1
ATOM 576 C C . ILE A 1 71 ? -9.106 -0.477 15.979 1.00 87.31 71 ILE A C 1
ATOM 578 O O . ILE A 1 71 ? -9.913 -0.463 16.914 1.00 87.31 71 ILE A O 1
ATOM 582 N N . LYS A 1 72 ? -8.079 0.382 15.923 1.00 91.00 72 LYS A N 1
ATOM 583 C CA . LYS A 1 72 ? -7.823 1.393 16.953 1.00 91.00 72 LYS A CA 1
ATOM 584 C C . LYS A 1 72 ? -8.999 2.354 17.087 1.00 91.00 72 LYS A C 1
ATOM 586 O O . LYS A 1 72 ? -9.421 2.622 18.211 1.00 91.00 72 LYS A O 1
ATOM 591 N N . TYR A 1 73 ? -9.555 2.854 15.986 1.00 89.19 73 TYR A N 1
ATOM 592 C CA . TYR A 1 73 ? -10.728 3.729 15.995 1.00 89.19 73 TYR A CA 1
ATOM 593 C C . TYR A 1 73 ? -11.924 3.073 16.691 1.00 89.19 73 TYR A C 1
ATOM 595 O O . TYR A 1 73 ? -12.548 3.685 17.557 1.00 89.19 73 TYR A O 1
ATOM 603 N N . ILE A 1 74 ? -12.215 1.810 16.376 1.00 88.94 74 ILE A N 1
ATOM 604 C CA . ILE A 1 74 ? -13.338 1.078 16.974 1.00 88.94 74 ILE A CA 1
ATOM 605 C C . ILE A 1 74 ? -13.138 0.919 18.480 1.00 88.94 74 ILE A C 1
ATOM 607 O O . ILE A 1 74 ? -14.052 1.228 19.247 1.00 88.94 74 ILE A O 1
ATOM 611 N N . TYR A 1 75 ? -11.942 0.500 18.896 1.00 87.62 75 TYR A N 1
ATOM 612 C CA . TYR A 1 75 ? -11.627 0.237 20.298 1.00 87.62 75 TYR A CA 1
ATOM 613 C C . TYR A 1 75 ? -11.567 1.513 21.149 1.00 87.62 75 TYR A C 1
ATOM 615 O O . TYR A 1 75 ? -11.969 1.522 22.310 1.00 87.62 75 TYR A O 1
ATOM 623 N N . THR A 1 76 ? -11.065 2.611 20.583 1.00 91.12 76 THR A N 1
ATOM 624 C CA . THR A 1 76 ? -10.819 3.853 21.337 1.00 91.12 76 THR A CA 1
ATOM 625 C C . THR A 1 76 ? -11.987 4.835 21.291 1.00 91.12 76 THR A C 1
ATOM 627 O O . THR A 1 76 ? -12.154 5.629 22.222 1.00 91.12 76 THR A O 1
ATOM 630 N N . LYS A 1 77 ? -12.832 4.792 20.251 1.00 88.50 77 LYS A N 1
ATOM 631 C CA . LYS A 1 77 ? -13.978 5.698 20.129 1.00 88.50 77 LYS A CA 1
ATOM 632 C C . LYS A 1 77 ? -15.104 5.262 21.065 1.00 88.50 77 LYS A C 1
ATOM 634 O O . LYS A 1 77 ? -15.839 4.315 20.794 1.00 88.50 77 LYS A O 1
ATOM 639 N N . ARG A 1 78 ? -15.281 5.997 22.163 1.00 88.44 78 ARG A N 1
ATOM 640 C CA . ARG A 1 78 ? -16.437 5.831 23.053 1.00 88.44 78 ARG A CA 1
ATOM 641 C C . ARG A 1 78 ? -17.715 6.320 22.372 1.00 88.44 78 ARG A C 1
ATOM 643 O O . ARG A 1 78 ? -17.692 7.303 21.629 1.00 88.44 78 ARG A O 1
ATOM 650 N N . MET A 1 79 ? -18.832 5.645 22.643 1.00 88.75 79 MET A N 1
ATOM 651 C CA . MET A 1 79 ? -20.146 6.156 22.255 1.00 88.75 79 MET A CA 1
ATOM 652 C C . MET A 1 79 ? -20.406 7.473 22.983 1.00 88.75 79 MET A C 1
ATOM 654 O O . MET A 1 79 ? -20.171 7.573 24.187 1.00 88.75 79 MET A O 1
ATOM 658 N N . LYS A 1 80 ? -20.875 8.483 22.248 1.00 90.25 80 LYS A N 1
ATOM 659 C CA . LYS A 1 80 ? -21.342 9.725 22.860 1.00 90.25 80 LYS A CA 1
ATOM 660 C C . LYS A 1 80 ? -22.715 9.482 23.478 1.00 90.25 80 LYS A C 1
ATOM 662 O O . LYS A 1 80 ? -23.519 8.724 22.932 1.00 90.25 80 LYS A O 1
ATOM 667 N N . GLU A 1 81 ? -22.982 10.141 24.596 1.00 90.38 81 GLU A N 1
ATOM 668 C CA . GLU A 1 81 ? -24.289 10.092 25.246 1.00 90.38 81 GLU A CA 1
ATOM 669 C C . GLU A 1 81 ? -25.389 10.558 24.276 1.00 90.38 81 GLU A C 1
ATOM 671 O O . GLU A 1 81 ? -25.184 11.487 23.494 1.00 90.38 81 GLU A O 1
ATOM 676 N N . GLY A 1 82 ? -26.515 9.842 24.245 1.00 90.06 82 GLY A N 1
ATOM 677 C CA . GLY A 1 82 ? -27.601 10.071 23.284 1.00 90.06 82 GLY A CA 1
ATOM 678 C C . GLY A 1 82 ? -27.401 9.475 21.881 1.00 90.06 82 GLY A C 1
ATOM 679 O O . GLY A 1 82 ? -28.343 9.491 21.093 1.00 90.06 82 GLY A O 1
ATOM 680 N N . THR A 1 83 ? -26.233 8.902 21.551 1.00 91.94 83 THR A N 1
ATOM 681 C CA . THR A 1 83 ? -26.038 8.204 20.260 1.00 91.94 83 THR A CA 1
ATOM 682 C C . THR A 1 83 ? -26.716 6.839 20.291 1.00 91.94 83 THR A C 1
ATOM 684 O O . THR A 1 83 ? -26.480 6.044 21.204 1.00 91.94 83 THR A O 1
ATOM 687 N N . SER A 1 84 ? -27.525 6.526 19.277 1.00 93.75 84 SER A N 1
ATOM 688 C CA . SER A 1 84 ? -28.168 5.212 19.197 1.00 93.75 84 SER A CA 1
ATOM 689 C C . SER A 1 84 ? -27.155 4.103 18.886 1.00 93.75 84 SER A C 1
ATOM 691 O O . SER A 1 84 ? -26.164 4.308 18.181 1.00 93.75 84 SER A O 1
ATOM 693 N N . VAL A 1 85 ? -27.429 2.883 19.359 1.00 91.00 85 VAL A N 1
ATOM 694 C CA . VAL A 1 85 ? -26.600 1.704 19.041 1.00 91.00 85 VAL A CA 1
ATOM 695 C C . VAL A 1 85 ? -26.536 1.474 17.530 1.00 91.00 85 VAL A C 1
ATOM 697 O O . VAL A 1 85 ? -25.464 1.210 16.995 1.00 91.00 85 VAL A O 1
ATOM 700 N N . ARG A 1 86 ? -27.661 1.647 16.824 1.00 94.62 86 ARG A N 1
ATOM 701 C CA . ARG A 1 86 ? -27.727 1.508 15.363 1.00 94.62 86 ARG A CA 1
ATOM 702 C C . ARG A 1 86 ? -26.779 2.475 14.658 1.00 94.62 86 ARG A C 1
ATOM 704 O O . ARG A 1 86 ? -26.064 2.073 13.750 1.00 94.62 86 ARG A O 1
ATOM 711 N N . GLU A 1 87 ? -26.756 3.730 15.085 1.00 93.75 87 GLU A N 1
ATOM 712 C CA . GLU A 1 87 ? -25.867 4.748 14.523 1.00 93.75 87 GLU A CA 1
ATOM 713 C C . GLU A 1 87 ? -24.393 4.431 14.798 1.00 93.75 87 GLU A C 1
ATOM 715 O O . GLU A 1 87 ? -23.563 4.531 13.895 1.00 93.75 87 GLU A O 1
ATOM 720 N N . ARG A 1 88 ? -24.069 3.936 16.001 1.00 93.25 88 ARG A N 1
ATOM 721 C CA . ARG A 1 88 ? -22.718 3.450 16.311 1.00 93.25 88 ARG A CA 1
ATOM 722 C C . ARG A 1 88 ? -22.306 2.275 15.423 1.00 93.25 88 ARG A C 1
ATOM 724 O O . ARG A 1 88 ? -21.172 2.256 14.953 1.00 93.25 88 ARG A O 1
ATOM 731 N N . VAL A 1 89 ? -23.195 1.311 15.191 1.00 92.06 89 VAL A N 1
ATOM 732 C CA . VAL A 1 89 ? -22.911 0.157 14.322 1.00 92.06 89 VAL A CA 1
ATOM 733 C C . VAL A 1 89 ? -22.689 0.603 12.875 1.00 92.06 89 VAL A C 1
ATOM 735 O O . VAL A 1 89 ? -21.738 0.149 12.246 1.00 92.06 89 VAL A O 1
ATOM 738 N N . LEU A 1 90 ? -23.493 1.540 12.363 1.00 94.06 90 LEU A N 1
ATOM 739 C CA . LEU A 1 90 ? -23.318 2.083 11.010 1.00 94.06 90 LEU A CA 1
ATOM 740 C C . LEU A 1 90 ? -21.973 2.811 10.838 1.00 94.06 90 LEU A C 1
ATOM 742 O O . LEU A 1 90 ? -21.309 2.622 9.822 1.00 94.06 90 LEU A O 1
ATOM 746 N N . ASP A 1 91 ? -21.537 3.585 11.835 1.00 91.94 91 ASP A N 1
ATOM 747 C CA . ASP A 1 91 ? -20.223 4.253 11.846 1.00 91.94 91 ASP A CA 1
ATOM 748 C C . ASP A 1 91 ? -19.051 3.253 11.812 1.00 91.94 91 ASP A C 1
ATOM 750 O O . ASP A 1 91 ? -18.059 3.480 11.114 1.00 91.94 91 ASP A O 1
ATOM 754 N N . ILE A 1 92 ? -19.181 2.126 12.525 1.00 91.44 92 ILE A N 1
ATOM 755 C CA . ILE A 1 92 ? -18.193 1.035 12.528 1.00 91.44 92 ILE A CA 1
ATOM 756 C C . ILE A 1 92 ? -18.147 0.337 11.162 1.00 91.44 92 ILE A C 1
ATOM 758 O O . ILE A 1 92 ? -17.063 0.155 10.610 1.00 91.44 92 ILE A O 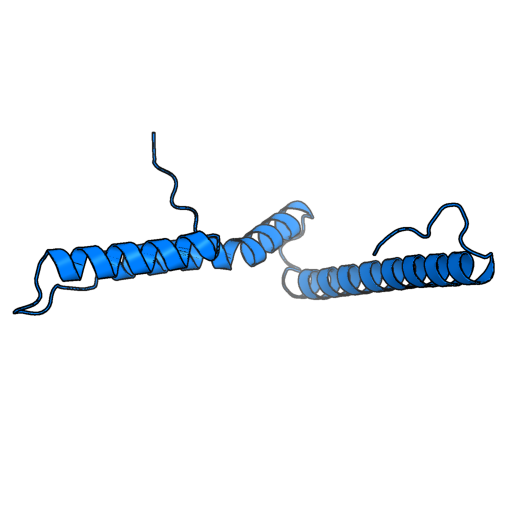1
ATOM 762 N N . ILE A 1 93 ? -19.308 -0.000 10.587 1.00 90.94 93 ILE A N 1
ATOM 763 C CA . ILE A 1 93 ? -19.404 -0.627 9.257 1.00 90.94 93 ILE A CA 1
ATOM 764 C C . ILE A 1 93 ? -18.789 0.280 8.187 1.00 90.94 93 ILE A C 1
ATOM 766 O O . ILE A 1 93 ? -18.022 -0.182 7.347 1.00 90.94 93 ILE A O 1
ATOM 770 N N . MET A 1 94 ? -19.078 1.582 8.231 1.00 90.69 94 MET A N 1
ATOM 771 C CA . MET A 1 94 ? -18.512 2.541 7.283 1.00 90.69 94 MET A CA 1
ATOM 772 C C . MET A 1 94 ? -16.979 2.577 7.350 1.00 90.69 94 MET A C 1
ATOM 774 O O . MET A 1 94 ? -16.328 2.574 6.307 1.00 90.69 94 MET A O 1
ATOM 778 N N . HIS A 1 95 ? -16.400 2.571 8.556 1.00 87.50 95 HIS A N 1
ATOM 779 C CA . HIS A 1 95 ? -14.945 2.528 8.723 1.00 87.50 95 HIS A CA 1
ATOM 780 C C . HIS A 1 95 ? -14.338 1.238 8.163 1.00 87.50 95 HIS A C 1
ATOM 782 O O . HIS A 1 95 ? -13.321 1.310 7.477 1.00 87.50 95 HIS A O 1
ATOM 788 N N . PHE A 1 96 ? -14.973 0.082 8.377 1.00 84.50 96 PHE A N 1
ATOM 789 C CA . PHE A 1 96 ? -14.511 -1.172 7.777 1.00 84.50 96 PHE A CA 1
ATOM 790 C C . PHE A 1 96 ? -14.589 -1.159 6.251 1.00 84.50 96 PHE A C 1
ATOM 792 O O . PHE A 1 96 ? -13.598 -1.495 5.609 1.00 84.50 96 PHE A O 1
ATOM 799 N N . ASN A 1 97 ? -15.695 -0.689 5.667 1.00 86.38 97 ASN A N 1
ATOM 800 C CA . ASN A 1 97 ? -15.851 -0.610 4.211 1.00 86.38 97 ASN A CA 1
ATOM 801 C C . ASN A 1 97 ? -14.766 0.272 3.565 1.00 86.38 97 ASN A C 1
ATOM 803 O O . ASN A 1 97 ? -14.219 -0.077 2.520 1.00 86.38 97 ASN A O 1
ATOM 807 N N . ILE A 1 98 ? -14.417 1.401 4.195 1.00 83.19 98 ILE A N 1
ATOM 808 C CA . ILE A 1 98 ? -13.331 2.278 3.729 1.00 83.19 98 ILE A CA 1
ATOM 809 C C . ILE A 1 98 ? -11.982 1.555 3.815 1.00 83.19 98 ILE A C 1
ATOM 811 O O . ILE A 1 98 ? -11.176 1.633 2.888 1.00 83.19 98 ILE A O 1
ATOM 815 N N . THR A 1 99 ? -11.717 0.841 4.907 1.00 84.31 99 THR A N 1
ATOM 816 C CA . THR A 1 99 ? -10.481 0.068 5.069 1.00 84.31 99 THR A CA 1
ATOM 817 C C . THR A 1 99 ? -10.383 -1.079 4.055 1.00 84.31 99 THR A C 1
ATOM 819 O O . THR A 1 99 ? -9.316 -1.279 3.477 1.00 84.31 99 THR A O 1
ATOM 822 N N . GLU A 1 100 ? -11.477 -1.792 3.783 1.00 79.94 100 GLU A N 1
ATOM 823 C CA . GLU A 1 100 ? -11.531 -2.932 2.860 1.00 79.94 100 GLU A CA 1
ATOM 824 C C . GLU A 1 100 ? -11.308 -2.512 1.401 1.00 79.94 100 GLU A C 1
ATOM 826 O O . GLU A 1 100 ? -10.427 -3.059 0.735 1.00 79.94 100 GLU A O 1
ATOM 831 N N . VAL A 1 101 ? -12.011 -1.473 0.929 1.00 81.12 101 VAL A N 1
ATOM 832 C CA . VAL A 1 101 ? -11.844 -0.916 -0.431 1.00 81.12 101 VAL A CA 1
ATOM 833 C C . VAL A 1 101 ? -10.409 -0.429 -0.671 1.00 81.12 101 VAL A C 1
ATOM 835 O O . VAL A 1 101 ? -9.894 -0.529 -1.783 1.00 81.12 101 VAL A O 1
ATOM 838 N N . ASN A 1 102 ? -9.728 0.033 0.380 1.00 78.69 102 ASN A N 1
ATOM 839 C CA . ASN A 1 102 ? -8.335 0.477 0.323 1.00 78.69 102 ASN A CA 1
ATOM 840 C C . ASN A 1 102 ? -7.310 -0.659 0.562 1.00 78.69 102 ASN A C 1
ATOM 842 O O . ASN A 1 102 ? -6.114 -0.404 0.717 1.00 78.69 102 ASN A O 1
ATOM 846 N N . GLY A 1 103 ? -7.748 -1.924 0.562 1.00 70.62 103 GLY A N 1
ATOM 847 C CA . GLY A 1 103 ? -6.886 -3.109 0.629 1.00 70.62 103 GLY A CA 1
ATOM 848 C C . GLY A 1 103 ? -6.525 -3.584 2.042 1.00 70.62 103 GLY A C 1
ATOM 849 O O . GLY A 1 103 ? -5.683 -4.472 2.193 1.00 70.62 103 GLY A O 1
ATOM 850 N N . GLY A 1 104 ? -7.150 -3.032 3.082 1.00 70.75 104 GLY A N 1
ATOM 851 C CA . GLY A 1 104 ? -7.012 -3.424 4.487 1.00 70.75 104 GLY A CA 1
ATOM 852 C C . GLY A 1 104 ? -7.887 -4.627 4.884 1.00 70.75 104 GLY A C 1
ATOM 853 O O . GLY A 1 104 ? -8.669 -4.547 5.818 1.00 70.75 104 GLY A O 1
ATOM 854 N N . PHE A 1 105 ? -7.755 -5.744 4.174 1.00 67.62 105 PHE A N 1
ATOM 855 C CA . PHE A 1 105 ? -8.576 -6.977 4.231 1.00 67.62 105 PHE A CA 1
ATOM 856 C C . PHE A 1 105 ? -8.672 -7.759 5.569 1.00 67.62 105 PHE A C 1
ATOM 858 O O . PHE A 1 105 ? -7.954 -8.737 5.754 1.00 67.62 105 PHE A O 1
ATOM 865 N N . ILE A 1 106 ? -9.481 -7.386 6.554 1.00 63.03 106 ILE A N 1
ATOM 866 C CA . ILE A 1 106 ? -9.500 -8.086 7.862 1.00 63.03 106 ILE A CA 1
ATOM 867 C C . ILE A 1 106 ? -9.946 -9.549 7.687 1.00 63.03 106 ILE A C 1
ATOM 869 O O . ILE A 1 106 ? -11.121 -9.808 7.477 1.00 63.03 106 ILE A O 1
ATOM 873 N N . GLU A 1 107 ? -8.995 -10.488 7.710 1.00 62.94 107 GLU A N 1
ATOM 874 C CA . GLU A 1 107 ? -9.278 -11.923 7.632 1.00 62.94 107 GLU A CA 1
ATOM 875 C C . GLU A 1 107 ? -9.857 -12.391 8.968 1.00 62.94 107 GLU A C 1
ATOM 877 O O . GLU A 1 107 ? -9.388 -11.981 10.035 1.00 62.94 107 GLU A O 1
ATOM 882 N N . GLU A 1 108 ? -10.866 -13.258 8.907 1.00 54.81 108 GLU A N 1
ATOM 883 C CA . GLU A 1 108 ? -11.312 -14.030 10.064 1.00 54.81 108 GLU A CA 1
ATOM 884 C C . GLU A 1 108 ? -10.199 -14.999 10.477 1.00 54.81 108 GLU A C 1
ATOM 886 O O . GLU A 1 108 ? -9.689 -15.769 9.662 1.00 54.81 108 GLU A O 1
ATOM 891 N N . ALA A 1 109 ? -9.810 -14.957 11.752 1.00 55.31 109 ALA A N 1
ATOM 892 C CA . ALA A 1 109 ? -8.976 -16.001 12.327 1.00 55.31 109 ALA A CA 1
ATOM 893 C C . ALA A 1 109 ? -9.835 -17.264 12.489 1.00 55.31 109 ALA A C 1
ATOM 895 O O . ALA A 1 109 ? -10.839 -17.233 13.202 1.00 55.31 109 ALA A O 1
ATOM 896 N N . ASN A 1 110 ? -9.441 -18.332 11.795 1.00 42.69 110 ASN A N 1
ATOM 897 C CA . ASN A 1 110 ? -10.049 -19.662 11.868 1.00 42.69 110 ASN A CA 1
ATOM 898 C C . ASN A 1 110 ? -9.578 -20.424 13.115 1.00 42.69 110 ASN A C 1
ATOM 900 O O . ASN A 1 110 ? -8.383 -20.274 13.467 1.00 42.69 110 ASN A O 1
#

Sequence (110 aa):
MSSPASNANRTSRKAYDRLVKANEKACVYILANMFHILEKKHESLATVKEIMDSLRVMFEQPKWFLRHESIKYIYTKRMKEGTSVRERVLDIIMHFNITEVNGGFIEEAN

Secondary structure (DSSP, 8-state):
-PPPPTT--HHHHHHHHHHHHHHHHHHHHHHHHHHHHHHHH-TT--SHHHHHHHHHHHHHHHHHHHHHHHHHHHHH-PPPTT--HHHHHHHHHHHHHHHHHTT---PPP-